Protein AF-A0A7C4QZR8-F1 (afdb_monomer)

Radius of gyration: 13.79 Å; Cα contacts (8 Å, |Δi|>4): 158; chains: 1; bounding box: 30×34×40 Å

Secondary structure (DSSP, 8-state):
---------HHHHHHHHHT--SSEE-SSEEEEE--TT----HHHHHHHHHHHHHTT--TT--EEEEETTTTEEEEEE-TTTTT-SS----EEEEEETTT--EEEEE--

pLDDT: mean 82.0, std 13.37, range [32.03, 93.44]

Foldseek 3Di:
DDPPPPPQDLVNLLVLLVPDPDADDDPFKGKDFPDPPDDSDDVVVVVVVVVCVVVVPDPQQGMWMQGSVARKIKGWGFNCVVPDVDTDTQWMWMARSVVRDIDTDHDD

Structure (mmCIF, N/CA/C/O backbone):
data_AF-A0A7C4QZR8-F1
#
_entry.id   AF-A0A7C4QZR8-F1
#
loop_
_atom_site.group_PDB
_atom_site.id
_atom_site.type_symbol
_atom_site.label_atom_id
_atom_site.label_alt_id
_atom_site.label_comp_id
_atom_site.label_asym_id
_atom_site.label_entity_id
_atom_site.label_seq_id
_atom_site.pdbx_PDB_ins_code
_atom_site.Cartn_x
_atom_site.Cartn_y
_atom_site.Cartn_z
_atom_site.occupancy
_atom_site.B_iso_or_equiv
_atom_site.a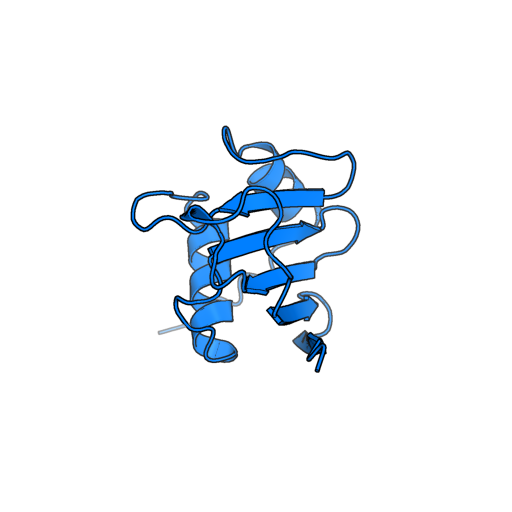uth_seq_id
_atom_site.auth_comp_id
_atom_site.auth_asym_id
_atom_site.auth_atom_id
_atom_site.pdbx_PDB_model_num
ATOM 1 N N . MET A 1 1 ? -0.636 -22.206 21.217 1.00 37.91 1 MET A N 1
ATOM 2 C CA . MET A 1 1 ? 0.005 -20.969 20.726 1.00 37.91 1 MET A CA 1
ATOM 3 C C . MET A 1 1 ? -1.114 -20.066 20.231 1.00 37.91 1 MET A C 1
ATOM 5 O O . MET A 1 1 ? -1.668 -20.327 19.173 1.00 37.91 1 MET A O 1
ATOM 9 N N . GLN A 1 2 ? -1.586 -19.143 21.074 1.00 32.03 2 GLN A N 1
ATOM 10 C CA . GLN A 1 2 ? -2.704 -18.263 20.726 1.00 32.03 2 GLN A CA 1
ATOM 11 C C . GLN A 1 2 ? -2.217 -17.291 19.654 1.00 32.03 2 GLN A C 1
ATOM 13 O O . GLN A 1 2 ? -1.334 -16.478 19.908 1.00 32.03 2 GLN A O 1
ATOM 18 N N . ILE A 1 3 ? -2.758 -17.415 18.444 1.00 40.22 3 ILE A N 1
ATOM 19 C CA . ILE A 1 3 ? -2.608 -16.396 17.412 1.00 40.22 3 ILE A CA 1
ATOM 20 C C . ILE A 1 3 ? -3.431 -15.212 17.912 1.00 40.22 3 ILE A C 1
ATOM 22 O O . ILE A 1 3 ? -4.655 -15.194 17.787 1.00 40.22 3 ILE A O 1
ATOM 26 N N . SER A 1 4 ? -2.765 -14.279 18.588 1.00 41.09 4 SER A N 1
ATOM 27 C CA . SER A 1 4 ? -3.354 -13.017 19.010 1.00 41.09 4 SER A CA 1
ATOM 28 C C . SER A 1 4 ? -3.893 -12.327 17.764 1.00 41.09 4 SER A C 1
ATOM 30 O O . SER A 1 4 ? -3.131 -11.907 16.894 1.00 41.09 4 SER A O 1
ATOM 32 N N . GLN A 1 5 ? -5.217 -12.259 17.652 1.00 47.84 5 GLN A N 1
ATOM 33 C CA . GLN A 1 5 ? -5.897 -11.465 16.642 1.00 47.84 5 GLN A CA 1
ATOM 34 C C . GLN A 1 5 ? -5.596 -9.993 16.937 1.00 47.84 5 GLN A C 1
ATOM 36 O O . GLN A 1 5 ? -6.323 -9.333 17.673 1.00 47.84 5 GLN A O 1
ATOM 41 N N . GLN A 1 6 ? -4.479 -9.488 16.418 1.00 53.94 6 GLN A N 1
ATOM 42 C CA . GLN A 1 6 ? -4.210 -8.058 16.396 1.00 53.94 6 GLN A CA 1
ATOM 43 C C . GLN A 1 6 ? -5.114 -7.438 15.329 1.00 53.94 6 GLN A C 1
ATOM 45 O O . GLN A 1 6 ? -4.739 -7.332 14.157 1.00 53.94 6 GLN A O 1
ATOM 50 N N . SER A 1 7 ? -6.335 -7.083 15.734 1.00 59.69 7 SER A N 1
ATOM 51 C CA . SER A 1 7 ? -7.133 -6.089 15.019 1.00 59.69 7 SER A CA 1
ATOM 52 C C . SER A 1 7 ? -6.394 -4.765 15.123 1.00 59.69 7 SER A C 1
ATOM 54 O O . SER A 1 7 ? -6.421 -4.119 16.164 1.00 59.69 7 SER A O 1
ATOM 56 N N . MET A 1 8 ? -5.680 -4.401 14.060 1.00 72.19 8 MET A N 1
ATOM 57 C CA . MET A 1 8 ? -5.068 -3.084 13.943 1.00 72.19 8 MET A CA 1
ATOM 58 C C . MET A 1 8 ? -6.190 -2.062 13.748 1.00 72.19 8 MET A C 1
ATOM 60 O O . MET A 1 8 ? -6.970 -2.181 12.801 1.00 72.19 8 MET A O 1
ATOM 64 N N . ASN A 1 9 ? -6.302 -1.085 14.645 1.00 80.56 9 ASN A N 1
ATOM 65 C CA . ASN A 1 9 ? -7.305 -0.030 14.511 1.00 80.56 9 ASN A CA 1
ATOM 66 C C . ASN A 1 9 ? -6.840 1.053 13.528 1.00 80.56 9 ASN A C 1
ATOM 68 O O . ASN A 1 9 ? -5.641 1.230 13.306 1.00 80.56 9 ASN A O 1
ATOM 72 N N . LEU A 1 10 ? -7.788 1.824 12.978 1.00 80.75 10 LEU A N 1
ATOM 73 C CA . LEU A 1 10 ? -7.495 2.877 11.996 1.00 80.75 10 LEU A CA 1
ATOM 74 C C . LEU A 1 10 ? -6.436 3.868 12.505 1.00 80.75 10 LEU A C 1
ATOM 76 O O . LEU A 1 10 ? -5.444 4.088 11.824 1.00 80.75 10 LEU A O 1
ATOM 80 N N . GLY A 1 11 ? -6.571 4.374 13.734 1.00 83.88 11 GLY A N 1
ATOM 81 C CA . GLY A 1 11 ? -5.603 5.328 14.290 1.00 83.88 11 GLY A CA 1
ATOM 82 C C . GLY A 1 11 ? -4.192 4.756 14.493 1.00 83.88 11 GLY A C 1
ATOM 83 O O . GLY A 1 11 ? -3.206 5.472 14.330 1.00 83.88 11 GLY A O 1
ATOM 84 N N . GLU A 1 12 ? -4.059 3.466 14.818 1.00 84.88 12 GLU A N 1
ATOM 85 C CA . GLU A 1 12 ? -2.746 2.810 14.934 1.00 84.88 12 GLU A CA 1
ATOM 86 C C . GLU A 1 12 ? -2.109 2.612 13.561 1.00 84.88 12 GLU A C 1
ATOM 88 O O . GLU A 1 12 ? -0.906 2.810 13.394 1.00 84.88 12 GLU A O 1
ATOM 93 N N . TYR A 1 13 ? -2.931 2.259 12.575 1.00 87.25 13 TYR A N 1
ATOM 94 C CA . TYR A 1 13 ? -2.520 2.118 11.190 1.00 87.25 13 TYR A CA 1
ATOM 95 C C . TYR A 1 13 ? -2.065 3.455 10.599 1.00 87.25 13 TYR A C 1
ATOM 97 O O . TYR A 1 13 ? -0.950 3.545 10.089 1.00 87.25 13 TYR A O 1
ATOM 105 N N . GLU A 1 14 ? -2.867 4.511 10.733 1.00 86.81 14 GLU A N 1
ATOM 106 C CA . GLU A 1 14 ? -2.521 5.862 10.280 1.00 86.81 14 GLU A CA 1
ATOM 107 C C . GLU A 1 14 ? -1.230 6.356 10.930 1.00 86.81 14 GLU A C 1
ATOM 109 O O . GLU A 1 14 ? -0.349 6.885 10.252 1.00 86.81 14 GLU A O 1
ATOM 114 N N . LYS A 1 15 ? -1.081 6.137 12.241 1.00 87.75 15 LYS A N 1
ATOM 115 C CA . LYS A 1 15 ? 0.133 6.499 12.973 1.00 87.75 15 LYS A CA 1
ATOM 116 C C . LYS A 1 15 ? 1.346 5.711 12.481 1.00 87.75 15 LYS A C 1
ATOM 118 O O . LYS A 1 15 ? 2.395 6.314 12.274 1.00 87.75 15 LYS A O 1
ATOM 123 N N . GLY A 1 16 ? 1.211 4.400 12.278 1.00 87.50 16 GLY A N 1
ATOM 124 C CA . GLY A 1 16 ? 2.286 3.550 11.763 1.00 87.50 16 GLY A CA 1
ATOM 125 C C . GLY A 1 16 ? 2.733 3.980 10.367 1.00 87.50 16 GLY A C 1
ATOM 126 O O . GLY A 1 16 ? 3.920 4.188 10.135 1.00 87.50 16 GLY A O 1
ATOM 127 N N . VAL A 1 17 ? 1.779 4.207 9.460 1.00 88.06 17 VAL A N 1
ATOM 128 C CA . VAL A 1 17 ? 2.061 4.687 8.099 1.00 88.06 17 VAL A CA 1
ATOM 129 C C . VAL A 1 17 ? 2.668 6.093 8.132 1.00 88.06 17 VAL A C 1
ATOM 131 O O . VAL A 1 17 ? 3.632 6.372 7.423 1.00 88.06 17 VAL A O 1
ATOM 134 N N . GLY A 1 18 ? 2.170 6.975 9.000 1.00 85.44 18 GLY A N 1
ATOM 135 C CA . GLY A 1 18 ? 2.677 8.339 9.159 1.00 85.44 18 GLY A CA 1
ATOM 136 C C . GLY A 1 18 ? 4.101 8.429 9.720 1.00 85.44 18 GLY A C 1
ATOM 137 O O . GLY A 1 18 ? 4.773 9.438 9.498 1.00 85.44 18 GLY A O 1
ATOM 138 N N . GLN A 1 19 ? 4.571 7.389 10.413 1.00 87.38 19 GLN A N 1
ATOM 139 C CA . GLN A 1 19 ? 5.940 7.276 10.930 1.00 87.38 19 GLN A CA 1
ATOM 140 C C . GLN A 1 19 ? 6.947 6.781 9.884 1.00 87.38 19 GLN A C 1
ATOM 142 O O . GLN A 1 19 ? 8.153 6.826 10.134 1.00 87.38 19 GLN A O 1
ATOM 147 N N . LEU A 1 20 ? 6.488 6.341 8.708 1.00 87.06 20 LEU A N 1
ATOM 148 C CA . LEU A 1 20 ? 7.374 5.921 7.627 1.00 87.06 20 LEU A CA 1
ATOM 149 C C . LEU A 1 20 ? 8.170 7.121 7.103 1.00 87.06 20 LEU A 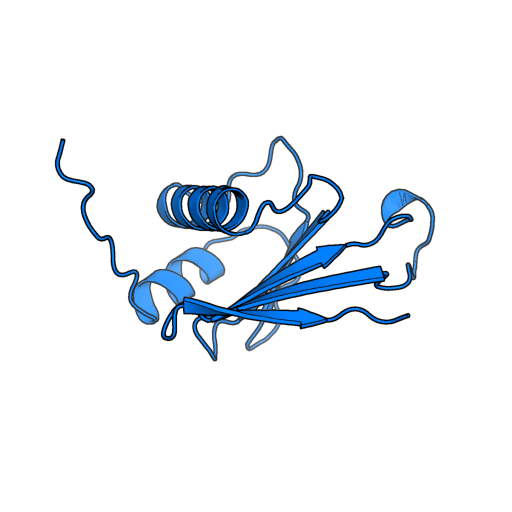C 1
ATOM 151 O O . LEU A 1 20 ? 7.630 8.036 6.480 1.00 87.06 20 LEU A O 1
ATOM 155 N N . GLY A 1 21 ? 9.486 7.093 7.322 1.00 84.38 21 GLY A N 1
ATOM 156 C CA . GLY A 1 21 ? 10.417 8.129 6.860 1.00 84.38 21 GLY A CA 1
ATOM 157 C C . GLY A 1 21 ? 10.757 8.064 5.366 1.00 84.38 21 GLY A C 1
ATOM 158 O O . GLY A 1 21 ? 11.614 8.810 4.901 1.00 84.38 21 GLY A O 1
ATOM 159 N N . PHE A 1 22 ? 10.134 7.159 4.613 1.00 87.38 22 PHE A N 1
ATOM 160 C CA . PHE A 1 22 ? 10.435 6.893 3.209 1.00 87.38 22 PHE A CA 1
ATOM 161 C C . PHE A 1 22 ? 9.163 6.600 2.415 1.00 87.38 22 PHE A C 1
ATOM 163 O O . PHE A 1 22 ? 8.109 6.302 2.975 1.00 87.38 22 PHE A O 1
ATOM 170 N N . GLY A 1 23 ? 9.274 6.665 1.090 1.00 87.56 23 GLY A N 1
ATOM 171 C CA . GLY A 1 23 ? 8.144 6.512 0.181 1.00 87.56 23 GLY A CA 1
ATOM 172 C C . GLY A 1 23 ? 7.506 7.844 -0.209 1.00 87.56 23 GLY A C 1
ATOM 173 O O . GLY A 1 23 ? 7.950 8.924 0.180 1.00 87.56 23 GLY A O 1
ATOM 174 N N . LYS A 1 24 ? 6.465 7.767 -1.035 1.00 87.69 24 LYS A N 1
ATOM 175 C CA . LYS A 1 24 ? 5.725 8.921 -1.543 1.00 87.69 24 LYS A CA 1
ATOM 176 C C . LYS A 1 24 ? 4.452 9.104 -0.724 1.00 87.69 24 LYS A C 1
ATOM 178 O O . LYS A 1 24 ? 3.495 8.345 -0.889 1.00 87.69 24 LYS A O 1
ATOM 183 N N . ARG A 1 25 ? 4.448 10.130 0.128 1.00 89.06 25 ARG A N 1
ATOM 184 C CA . ARG A 1 25 ? 3.304 10.500 0.967 1.00 89.06 25 ARG A CA 1
ATOM 185 C C . ARG A 1 25 ? 2.356 11.441 0.226 1.00 89.06 25 ARG A C 1
ATOM 187 O O . ARG A 1 25 ? 2.773 12.475 -0.290 1.00 89.06 25 ARG A O 1
ATOM 1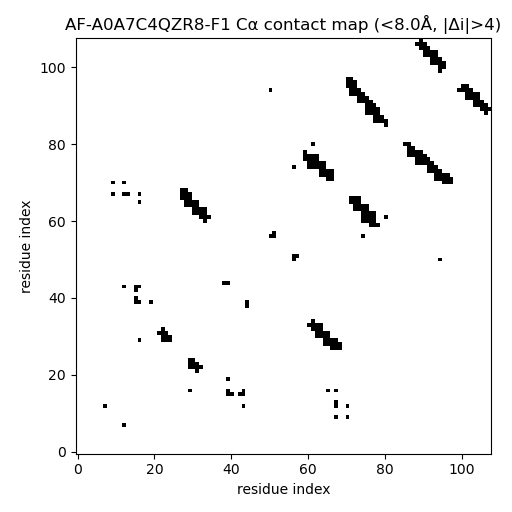94 N N . LEU A 1 26 ? 1.085 11.074 0.184 1.00 87.62 26 LEU A N 1
ATOM 195 C CA . LEU A 1 26 ? -0.052 11.878 -0.258 1.00 87.62 26 LEU A CA 1
ATOM 196 C C . LEU A 1 26 ? -0.989 12.102 0.947 1.00 87.62 26 LEU A C 1
ATOM 198 O O . LEU A 1 26 ? -0.795 11.467 1.982 1.00 87.62 26 LEU A O 1
ATOM 202 N N . PRO A 1 27 ? -2.006 12.979 0.841 1.00 85.94 27 PRO A N 1
ATOM 203 C CA . PRO A 1 27 ? -2.921 13.253 1.953 1.00 85.94 27 PRO A CA 1
ATOM 204 C C . PRO A 1 27 ? -3.609 12.008 2.535 1.00 85.94 27 PRO A C 1
ATOM 206 O O . PRO A 1 27 ? -3.746 11.908 3.747 1.00 85.94 27 PRO A O 1
ATOM 209 N N . ASN A 1 28 ? -3.984 11.055 1.673 1.00 87.00 28 ASN A N 1
ATOM 210 C CA . ASN A 1 28 ? -4.751 9.859 2.051 1.00 87.00 28 ASN A CA 1
ATOM 211 C C . ASN A 1 28 ? -4.038 8.541 1.702 1.00 87.00 28 ASN A C 1
ATOM 213 O O . ASN A 1 28 ? -4.559 7.461 1.965 1.00 87.00 28 ASN A O 1
ATOM 217 N N . ASP A 1 29 ? -2.884 8.623 1.039 1.00 90.31 29 ASP A N 1
ATOM 218 C CA . ASP A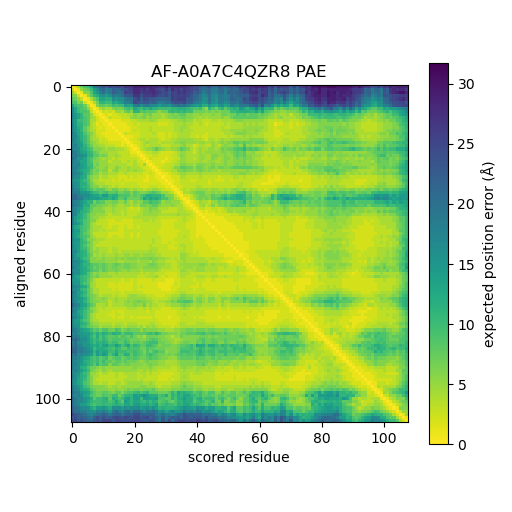 1 29 ? -2.184 7.477 0.467 1.00 90.31 29 ASP A CA 1
ATOM 219 C C . ASP A 1 29 ? -0.691 7.571 0.779 1.00 90.31 29 ASP A C 1
ATOM 221 O O . ASP A 1 29 ? -0.090 8.636 0.651 1.00 90.31 29 ASP A O 1
ATOM 225 N N . HIS A 1 30 ? -0.048 6.450 1.077 1.00 91.81 30 HIS A N 1
ATOM 226 C CA . HIS A 1 30 ? 1.404 6.378 1.206 1.00 91.81 30 HIS A CA 1
ATOM 227 C C . HIS A 1 30 ? 1.942 5.230 0.363 1.00 91.81 30 HIS A C 1
ATOM 229 O O . HIS A 1 30 ? 1.598 4.069 0.578 1.00 91.81 30 HIS A O 1
ATOM 235 N N . TYR A 1 31 ? 2.777 5.553 -0.621 1.00 91.81 31 TYR A N 1
ATOM 236 C CA . TYR A 1 31 ? 3.374 4.568 -1.519 1.00 91.81 31 TYR A CA 1
ATOM 237 C C . TYR A 1 31 ? 4.782 4.237 -1.056 1.00 91.81 31 TYR A C 1
ATOM 239 O O . TYR A 1 31 ? 5.615 5.126 -0.893 1.00 91.81 31 TYR A O 1
ATOM 247 N N . VAL A 1 32 ? 5.066 2.956 -0.911 1.00 91.94 32 VAL A N 1
ATOM 248 C CA . VAL A 1 32 ? 6.350 2.434 -0.468 1.00 91.94 32 VAL A CA 1
ATOM 249 C C . VAL A 1 32 ? 6.847 1.420 -1.481 1.00 91.94 32 VAL A C 1
ATOM 251 O O . VAL A 1 32 ? 6.084 0.578 -1.942 1.00 91.94 32 VAL A O 1
ATOM 254 N N . CYS A 1 33 ? 8.128 1.487 -1.831 1.00 89.69 33 CYS A N 1
ATOM 255 C CA . CYS A 1 33 ? 8.754 0.448 -2.636 1.00 89.69 33 CYS A CA 1
ATOM 256 C C . CYS A 1 33 ? 9.130 -0.725 -1.724 1.00 89.69 33 CYS A C 1
ATOM 258 O O . CYS A 1 33 ? 9.805 -0.534 -0.717 1.00 89.69 33 CYS A O 1
ATOM 260 N N . ARG A 1 34 ? 8.699 -1.938 -2.055 1.00 86.56 34 ARG A N 1
ATOM 261 C CA . ARG A 1 34 ? 9.062 -3.156 -1.337 1.00 86.56 34 ARG A CA 1
ATOM 262 C C . ARG A 1 34 ? 10.492 -3.534 -1.715 1.00 86.56 34 ARG A C 1
ATOM 264 O O . ARG A 1 34 ? 10.726 -4.237 -2.691 1.00 86.56 34 ARG A O 1
ATOM 271 N N . LEU A 1 35 ? 11.449 -3.029 -0.946 1.00 79.19 35 LEU A N 1
ATOM 272 C CA . LEU A 1 35 ? 12.859 -3.394 -1.050 1.00 79.19 35 LEU A CA 1
ATOM 273 C C . LEU A 1 35 ? 13.217 -4.363 0.079 1.00 79.19 35 LEU A C 1
ATOM 275 O O . LEU A 1 35 ? 12.736 -4.204 1.198 1.00 79.19 35 LEU A O 1
ATOM 279 N N . GLU A 1 36 ? 14.104 -5.326 -0.182 1.00 71.25 36 GLU A N 1
ATOM 280 C CA . GLU A 1 36 ? 14.451 -6.396 0.775 1.00 71.25 36 GLU A CA 1
ATOM 281 C C . GLU A 1 36 ? 14.957 -5.896 2.139 1.00 71.25 36 GLU A C 1
ATOM 283 O O . GLU A 1 36 ? 14.869 -6.610 3.132 1.00 71.25 36 GLU A O 1
ATOM 288 N N . LYS A 1 37 ? 15.491 -4.671 2.203 1.00 71.19 37 LYS A N 1
ATOM 289 C CA . LYS A 1 37 ? 16.068 -4.082 3.423 1.00 71.19 37 LYS A CA 1
ATOM 290 C C . LYS A 1 37 ? 15.228 -2.955 4.033 1.00 71.19 37 LYS A C 1
ATOM 292 O O . LYS A 1 37 ? 15.732 -2.231 4.888 1.00 71.19 37 LYS A O 1
ATOM 297 N N . GLN A 1 38 ? 13.985 -2.761 3.591 1.00 80.25 38 GLN A N 1
ATOM 298 C CA . GLN A 1 38 ? 13.104 -1.726 4.138 1.00 80.25 38 GLN A CA 1
ATOM 299 C C . GLN A 1 38 ? 12.157 -2.317 5.182 1.00 80.25 38 GLN A C 1
ATOM 301 O O . GLN A 1 38 ? 11.328 -3.158 4.856 1.00 80.25 38 GLN A O 1
ATOM 306 N N . SER A 1 39 ? 12.280 -1.851 6.426 1.00 83.06 39 SER A N 1
ATOM 307 C CA . SER A 1 39 ? 11.327 -2.161 7.495 1.00 83.06 39 SER A CA 1
ATOM 308 C C . SER A 1 39 ? 10.278 -1.061 7.579 1.00 83.06 39 SER A C 1
ATOM 310 O O . SER A 1 39 ? 10.617 0.124 7.629 1.00 83.06 39 SER A O 1
ATOM 312 N N . LEU A 1 40 ? 9.009 -1.458 7.603 1.00 84.44 40 LEU A N 1
ATOM 313 C CA . LEU A 1 40 ? 7.857 -0.573 7.783 1.00 84.44 40 LEU A CA 1
ATOM 314 C C . LEU A 1 40 ? 7.537 -0.337 9.270 1.00 84.44 40 LEU A C 1
ATOM 316 O O . LEU A 1 40 ? 6.588 0.372 9.599 1.00 84.44 40 LEU A O 1
ATOM 320 N N . GLY A 1 41 ? 8.314 -0.949 10.166 1.00 86.44 41 GLY A N 1
ATOM 321 C CA . GLY A 1 41 ? 8.020 -1.061 11.588 1.00 86.44 41 GLY A CA 1
ATOM 322 C C . GLY A 1 41 ? 7.317 -2.378 11.913 1.00 86.44 41 GLY A C 1
ATOM 323 O O . GLY A 1 41 ? 6.579 -2.923 11.098 1.00 86.44 41 GLY A O 1
ATOM 324 N N . GLU A 1 42 ? 7.523 -2.875 13.133 1.00 86.00 42 GLU A N 1
ATOM 325 C CA . GLU A 1 42 ? 7.132 -4.228 13.563 1.00 86.00 42 GLU A CA 1
ATOM 326 C C . GLU A 1 42 ? 5.664 -4.578 13.258 1.00 86.00 42 GLU A C 1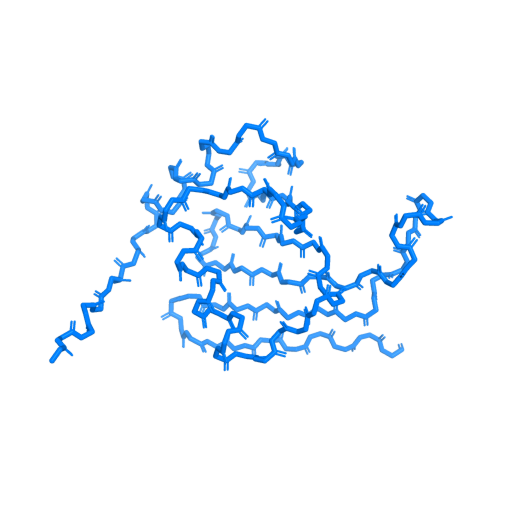
ATOM 328 O O . GLU A 1 42 ? 5.375 -5.630 12.690 1.00 86.00 42 GLU A O 1
ATOM 333 N N . ALA A 1 43 ? 4.730 -3.671 13.565 1.00 86.62 43 ALA A N 1
ATOM 334 C CA . ALA A 1 43 ? 3.302 -3.900 13.346 1.00 86.62 43 ALA A CA 1
ATOM 335 C C . ALA A 1 43 ? 2.920 -3.950 11.854 1.00 86.62 43 ALA A C 1
ATOM 337 O O . ALA A 1 43 ? 2.139 -4.812 11.441 1.00 86.62 43 ALA A O 1
ATOM 338 N N . LEU A 1 44 ? 3.470 -3.042 11.038 1.00 88.12 44 LEU A N 1
ATOM 339 C CA . LEU A 1 44 ? 3.195 -2.994 9.600 1.00 88.12 44 LEU A CA 1
ATOM 340 C C . LEU A 1 44 ? 3.900 -4.128 8.857 1.00 88.12 44 LEU A C 1
ATOM 342 O O . LEU A 1 44 ? 3.288 -4.732 7.979 1.00 88.12 44 LEU A O 1
ATOM 346 N N . ASP A 1 45 ? 5.128 -4.474 9.237 1.00 89.38 45 ASP A N 1
ATOM 347 C CA . ASP A 1 45 ? 5.857 -5.614 8.678 1.00 89.38 45 ASP A CA 1
ATOM 348 C C . ASP A 1 45 ? 5.112 -6.925 8.967 1.00 89.38 45 ASP A C 1
ATOM 350 O O . ASP A 1 45 ? 4.888 -7.723 8.054 1.00 89.38 45 ASP A O 1
ATOM 354 N N . ALA A 1 46 ? 4.624 -7.122 10.198 1.00 89.12 46 ALA A N 1
ATOM 355 C CA . ALA A 1 46 ? 3.807 -8.284 10.551 1.00 89.12 46 ALA A CA 1
ATOM 356 C C . ALA A 1 46 ? 2.461 -8.311 9.805 1.00 89.12 46 ALA A C 1
ATOM 358 O O . ALA A 1 46 ? 1.977 -9.381 9.423 1.00 89.12 46 ALA A O 1
ATOM 359 N N . LEU A 1 47 ? 1.829 -7.154 9.582 1.00 88.44 47 LEU A N 1
ATOM 360 C CA . LEU A 1 47 ? 0.626 -7.052 8.756 1.00 88.44 47 LEU A CA 1
ATOM 361 C C . LEU A 1 47 ? 0.926 -7.446 7.307 1.00 88.44 47 LEU A C 1
ATOM 363 O O . LEU A 1 47 ? 0.281 -8.348 6.779 1.00 88.44 47 LEU A O 1
ATOM 367 N N . VAL A 1 48 ? 1.917 -6.817 6.678 1.00 90.06 48 VAL A N 1
ATOM 368 C CA . VAL A 1 48 ? 2.298 -7.079 5.286 1.00 90.06 48 VAL A CA 1
ATOM 369 C C . VAL A 1 48 ? 2.703 -8.537 5.097 1.00 90.06 48 VAL A C 1
ATOM 371 O O . VAL A 1 48 ? 2.231 -9.161 4.152 1.00 90.06 48 VAL A O 1
ATOM 374 N N . ALA A 1 49 ? 3.489 -9.119 6.006 1.00 89.25 49 ALA A N 1
ATOM 375 C CA . ALA A 1 49 ? 3.868 -10.530 5.947 1.00 89.25 49 ALA A CA 1
ATOM 376 C C . ALA A 1 49 ? 2.645 -11.461 5.980 1.00 89.25 49 ALA A C 1
ATOM 378 O O . ALA A 1 49 ? 2.563 -12.396 5.182 1.00 89.25 49 ALA A O 1
ATOM 379 N N . ARG A 1 50 ? 1.655 -11.175 6.839 1.00 89.06 50 ARG A N 1
ATOM 380 C CA . ARG A 1 50 ? 0.386 -11.922 6.866 1.00 89.06 50 ARG A CA 1
ATOM 381 C C . ARG A 1 50 ? -0.385 -11.794 5.557 1.00 89.06 50 ARG A C 1
ATOM 383 O O . ARG A 1 50 ? -0.882 -12.799 5.067 1.00 89.06 50 ARG A O 1
ATOM 390 N N . LEU A 1 51 ? -0.478 -10.592 4.985 1.00 89.25 51 LEU A N 1
ATOM 391 C CA . LEU A 1 51 ? -1.173 -10.371 3.711 1.00 89.25 51 LEU A CA 1
ATOM 392 C C . LEU A 1 51 ? -0.476 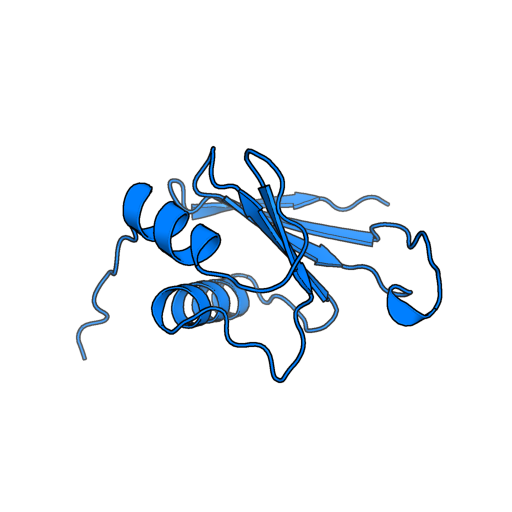-11.080 2.549 1.00 89.25 51 LEU A C 1
ATOM 394 O O . LEU A 1 51 ? -1.136 -11.700 1.720 1.00 89.25 51 LEU A O 1
ATOM 398 N N . VAL A 1 52 ? 0.855 -11.017 2.516 1.00 89.56 52 VAL A N 1
ATOM 399 C CA . VAL A 1 52 ? 1.679 -11.690 1.510 1.00 89.56 52 VAL A CA 1
ATOM 400 C C . VAL A 1 52 ? 1.472 -13.200 1.565 1.00 89.56 52 VAL A C 1
ATOM 402 O O . VAL A 1 52 ? 1.273 -13.811 0.520 1.00 89.56 52 VAL A O 1
ATOM 405 N N . ALA A 1 53 ? 1.460 -13.784 2.766 1.00 89.19 53 ALA A N 1
ATOM 406 C CA . ALA A 1 53 ? 1.201 -15.208 2.952 1.00 89.19 53 ALA A CA 1
ATOM 407 C C . ALA A 1 53 ? -0.254 -15.594 2.630 1.00 89.19 53 ALA A C 1
ATOM 409 O O . ALA A 1 53 ? -0.485 -16.616 1.995 1.00 89.19 53 ALA A O 1
ATOM 410 N N . ALA A 1 54 ? -1.233 -14.781 3.039 1.00 87.12 54 ALA A N 1
ATOM 411 C CA . ALA A 1 54 ? -2.655 -15.078 2.858 1.00 87.12 54 ALA A CA 1
ATOM 412 C C . ALA A 1 54 ? -3.123 -14.995 1.396 1.00 87.12 54 ALA A C 1
ATOM 414 O O . ALA A 1 54 ? -4.067 -15.687 1.024 1.00 87.12 54 ALA A O 1
ATOM 415 N N . PHE A 1 55 ? -2.489 -14.144 0.585 1.00 85.44 55 PHE A N 1
ATOM 416 C CA . PHE A 1 55 ? -2.886 -13.887 -0.805 1.00 85.44 55 PHE A CA 1
ATOM 417 C C . PHE A 1 55 ? -1.808 -14.251 -1.827 1.00 85.44 55 PHE A C 1
ATOM 419 O O . PHE A 1 55 ? -1.889 -13.809 -2.971 1.00 85.44 55 PHE A O 1
ATOM 426 N N . GLU A 1 56 ? -0.799 -15.021 -1.407 1.00 87.12 56 GLU A N 1
ATOM 427 C CA . GLU A 1 56 ? 0.286 -15.525 -2.262 1.00 87.12 56 GLU A CA 1
ATOM 428 C C . GLU A 1 56 ? 0.940 -14.410 -3.104 1.00 87.12 56 GLU A C 1
ATOM 430 O O . GLU A 1 56 ? 1.174 -14.531 -4.309 1.00 87.12 56 GLU A O 1
ATOM 435 N N . ILE A 1 57 ? 1.210 -13.268 -2.463 1.00 87.38 57 ILE A N 1
ATOM 436 C CA . ILE A 1 57 ? 1.718 -12.068 -3.136 1.00 87.38 57 ILE A CA 1
ATOM 437 C C . ILE A 1 57 ? 3.200 -12.263 -3.459 1.00 87.38 57 ILE A C 1
ATOM 439 O O . ILE A 1 57 ? 4.069 -12.184 -2.586 1.00 87.38 57 ILE A O 1
ATOM 443 N N . GLY A 1 58 ? 3.487 -12.490 -4.739 1.00 86.56 58 GLY A N 1
ATOM 444 C CA . GLY A 1 58 ? 4.845 -12.675 -5.245 1.00 86.56 58 GLY A CA 1
ATOM 445 C C . GLY A 1 58 ? 5.768 -11.468 -5.037 1.00 86.56 58 GLY A C 1
ATOM 446 O O . GLY A 1 58 ? 5.347 -10.358 -4.701 1.00 86.56 58 GLY A O 1
ATOM 447 N N . ASN A 1 59 ? 7.061 -11.680 -5.278 1.00 85.94 59 ASN A N 1
ATOM 448 C CA . ASN A 1 59 ? 8.066 -10.619 -5.180 1.00 85.94 59 ASN A CA 1
ATOM 449 C C . ASN A 1 59 ? 7.951 -9.574 -6.309 1.00 85.94 59 ASN A C 1
ATOM 451 O O . ASN A 1 59 ? 8.488 -8.478 -6.197 1.00 85.94 59 ASN A O 1
ATOM 455 N N . ASP A 1 60 ? 7.195 -9.885 -7.368 1.00 87.75 60 ASP A N 1
ATOM 456 C CA . ASP A 1 60 ? 6.936 -8.978 -8.493 1.00 87.75 60 ASP A CA 1
ATOM 457 C C . ASP A 1 60 ? 6.101 -7.747 -8.085 1.00 87.75 60 ASP A C 1
ATOM 459 O O . ASP A 1 60 ? 6.056 -6.744 -8.804 1.00 87.75 60 ASP A O 1
ATOM 463 N N . TYR A 1 61 ? 5.432 -7.808 -6.928 1.00 90.50 61 TYR A N 1
ATOM 464 C CA . TYR A 1 61 ? 4.731 -6.679 -6.321 1.00 90.50 61 TYR A CA 1
ATOM 465 C C . TYR A 1 61 ? 5.723 -5.783 -5.582 1.00 90.50 61 TYR A C 1
ATOM 467 O O . TYR A 1 61 ? 5.934 -5.888 -4.372 1.00 90.50 61 TYR A O 1
ATOM 475 N N . ASN A 1 62 ? 6.336 -4.893 -6.348 1.00 90.88 62 ASN A N 1
ATOM 476 C CA . ASN A 1 62 ? 7.390 -3.998 -5.896 1.00 90.88 62 ASN A CA 1
ATOM 477 C C . ASN A 1 62 ? 6.892 -2.721 -5.223 1.00 90.88 62 ASN A C 1
ATOM 479 O O . ASN A 1 62 ? 7.697 -2.029 -4.611 1.00 90.88 62 ASN A O 1
ATOM 483 N N . VAL A 1 63 ? 5.605 -2.380 -5.298 1.00 91.69 63 VAL A N 1
ATOM 484 C CA . VAL A 1 63 ? 5.074 -1.182 -4.636 1.00 91.69 63 VAL A CA 1
ATOM 485 C C . VAL A 1 63 ? 3.892 -1.543 -3.746 1.00 91.69 63 VAL A C 1
ATOM 487 O O . VAL A 1 63 ? 2.956 -2.215 -4.168 1.00 91.69 63 VAL A O 1
ATOM 490 N N . ILE A 1 64 ? 3.918 -1.053 -2.511 1.00 93.31 64 ILE A N 1
ATOM 491 C CA . ILE A 1 64 ? 2.833 -1.151 -1.540 1.00 93.31 64 ILE A CA 1
ATOM 492 C C . ILE A 1 64 ? 2.237 0.239 -1.367 1.00 93.31 64 ILE A C 1
ATOM 494 O O . ILE A 1 64 ? 2.933 1.202 -1.060 1.00 93.31 64 ILE A O 1
ATOM 498 N N . LYS A 1 65 ? 0.934 0.349 -1.570 1.00 93.44 65 LYS A N 1
ATOM 499 C CA . LYS A 1 65 ? 0.149 1.556 -1.359 1.00 93.44 65 LYS A CA 1
ATOM 500 C C . LYS A 1 65 ? -0.719 1.359 -0.120 1.00 93.44 65 LYS A C 1
ATOM 502 O O . LYS A 1 65 ? -1.680 0.589 -0.152 1.00 93.44 65 LYS A O 1
ATOM 507 N N . PHE A 1 66 ? -0.403 2.091 0.936 1.00 92.25 66 PHE A N 1
ATOM 508 C CA . PHE A 1 66 ? -1.202 2.177 2.152 1.00 92.25 66 PHE A CA 1
ATOM 509 C C . PHE A 1 66 ? -2.245 3.279 1.989 1.00 92.25 66 PHE A C 1
ATOM 511 O O . PHE A 1 66 ? -1.882 4.434 1.783 1.00 92.25 66 PHE A O 1
ATOM 518 N N . ARG A 1 67 ? -3.529 2.930 2.059 1.00 90.25 67 ARG A N 1
ATOM 519 C CA . ARG A 1 67 ? -4.633 3.896 2.160 1.00 90.25 67 ARG A CA 1
ATOM 520 C C . ARG A 1 67 ? -4.840 4.198 3.632 1.00 90.25 67 ARG A C 1
ATOM 522 O O . ARG A 1 67 ? -5.019 3.253 4.393 1.00 90.25 67 ARG A O 1
ATOM 529 N N . THR A 1 68 ? -4.741 5.457 4.035 1.00 86.81 68 THR A N 1
ATOM 530 C CA . THR A 1 68 ? -5.003 5.887 5.418 1.00 86.81 68 THR A CA 1
ATOM 531 C C . THR A 1 68 ? -6.441 6.350 5.603 1.00 86.81 68 THR A C 1
ATOM 533 O O . THR A 1 68 ? -6.947 6.277 6.706 1.00 86.81 68 THR A O 1
ATOM 536 N N . ASP A 1 69 ? -7.124 6.763 4.535 1.00 85.88 69 ASP A N 1
ATOM 537 C CA . ASP A 1 69 ? -8.551 7.113 4.555 1.00 85.88 69 ASP A CA 1
ATOM 538 C C . ASP A 1 69 ? -9.468 5.891 4.717 1.00 85.88 69 ASP A C 1
ATOM 540 O O . ASP A 1 69 ? -10.512 5.938 5.367 1.00 85.88 69 ASP A O 1
ATOM 544 N N . GLU A 1 70 ? -9.065 4.780 4.117 1.00 83.25 70 GLU A N 1
ATOM 545 C CA . GLU A 1 70 ? -9.735 3.493 4.168 1.00 83.25 70 GLU A CA 1
ATOM 546 C C . GLU A 1 70 ? -8.702 2.463 4.613 1.00 83.25 70 GLU A C 1
ATOM 548 O O . GLU A 1 70 ? -7.641 2.417 4.010 1.00 83.25 70 GLU A O 1
ATOM 553 N N . LEU A 1 71 ? -8.993 1.614 5.608 1.00 87.56 71 LEU A N 1
ATOM 554 C CA . LEU A 1 71 ? -8.110 0.528 6.077 1.00 87.56 71 LEU A CA 1
ATOM 555 C C . LEU A 1 71 ? -7.852 -0.515 4.964 1.00 87.56 71 LEU A C 1
ATOM 557 O O . LEU A 1 71 ? -8.378 -1.629 4.972 1.00 87.56 71 LEU A O 1
ATOM 561 N N . LYS A 1 72 ? -7.069 -0.129 3.959 1.00 91.00 72 LYS A N 1
ATOM 562 C CA . LYS A 1 72 ? -6.832 -0.843 2.710 1.00 91.00 72 LYS A CA 1
ATOM 563 C C . LYS A 1 72 ? -5.354 -0.795 2.362 1.00 91.00 72 LYS A C 1
ATOM 565 O O . LYS A 1 72 ? -4.695 0.240 2.451 1.00 91.00 72 LYS A O 1
ATOM 570 N N . VAL A 1 73 ? -4.855 -1.918 1.870 1.00 92.31 73 VAL A N 1
ATOM 571 C CA . VAL A 1 73 ? -3.477 -2.050 1.393 1.00 92.31 73 VAL A CA 1
ATOM 572 C C . VAL A 1 73 ? -3.525 -2.546 -0.038 1.00 92.31 73 VAL A C 1
ATOM 574 O O . VAL A 1 73 ? -4.161 -3.556 -0.322 1.00 92.31 73 VAL A O 1
ATOM 577 N N . SER A 1 74 ? -2.886 -1.828 -0.957 1.00 92.62 74 SER A N 1
ATOM 578 C CA .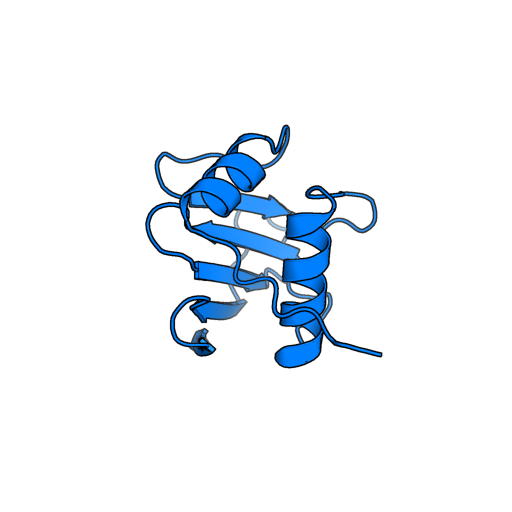 SER A 1 74 ? -2.791 -2.244 -2.357 1.00 92.62 74 SER A CA 1
ATOM 579 C C . SER A 1 74 ? -1.361 -2.605 -2.721 1.00 92.62 74 SER A C 1
ATOM 581 O O . SER A 1 74 ? -0.458 -1.792 -2.575 1.00 92.62 74 SER A O 1
ATOM 583 N N . PHE A 1 75 ? -1.164 -3.805 -3.238 1.00 92.88 75 PHE A N 1
ATOM 584 C CA . PHE A 1 75 ? 0.093 -4.281 -3.788 1.00 92.88 75 PHE A CA 1
ATOM 585 C C . PHE A 1 75 ? 0.062 -4.080 -5.294 1.00 92.88 75 PHE A C 1
ATOM 587 O O . PHE A 1 75 ? -0.877 -4.503 -5.968 1.00 92.88 75 PHE A O 1
ATOM 594 N N . LEU A 1 76 ? 1.077 -3.417 -5.824 1.00 92.19 76 LEU A N 1
ATOM 595 C CA . LEU A 1 76 ? 1.172 -3.008 -7.214 1.00 92.19 76 LEU A CA 1
ATOM 596 C C . LEU A 1 76 ? 2.413 -3.651 -7.831 1.00 92.19 76 LEU A C 1
ATOM 598 O O . LEU A 1 76 ? 3.500 -3.600 -7.256 1.00 92.19 76 LEU A O 1
ATOM 602 N N . CYS A 1 77 ? 2.226 -4.276 -8.989 1.00 91.12 77 CYS A N 1
ATOM 603 C CA . CYS A 1 77 ? 3.268 -4.954 -9.743 1.00 91.12 77 CYS A CA 1
ATOM 604 C C . CYS A 1 77 ? 3.639 -4.126 -10.974 1.00 91.12 77 CYS A C 1
ATOM 606 O O . CYS A 1 77 ? 2.834 -3.963 -11.900 1.00 91.12 77 CYS A O 1
ATOM 608 N N . TYR A 1 78 ? 4.875 -3.633 -10.977 1.00 89.44 78 TYR A N 1
ATOM 609 C CA . TYR A 1 78 ? 5.480 -2.903 -12.087 1.00 89.44 78 TYR A CA 1
ATOM 610 C C . TYR A 1 78 ? 6.707 -3.675 -12.604 1.00 89.44 78 TYR A C 1
ATOM 612 O O . TYR A 1 78 ? 7.803 -3.476 -12.085 1.00 89.44 78 TYR A O 1
ATOM 620 N N . PRO A 1 79 ? 6.577 -4.540 -13.627 1.00 84.50 79 PRO A N 1
ATOM 621 C CA . PRO A 1 79 ? 7.668 -5.416 -14.074 1.00 84.50 79 PRO A CA 1
ATOM 622 C C . PRO A 1 79 ? 8.940 -4.672 -14.510 1.00 84.50 79 PRO A C 1
ATOM 624 O O . PRO A 1 79 ? 10.043 -5.171 -14.335 1.00 84.50 79 PRO A O 1
ATOM 627 N N . ARG A 1 80 ? 8.789 -3.458 -15.057 1.00 83.88 80 ARG A N 1
ATOM 628 C CA . ARG A 1 80 ? 9.878 -2.617 -15.587 1.00 83.88 80 ARG A CA 1
ATOM 629 C C . ARG A 1 80 ? 10.227 -1.445 -14.666 1.00 83.88 80 ARG A C 1
ATOM 631 O O . ARG A 1 80 ? 10.748 -0.440 -15.128 1.00 83.88 80 ARG A O 1
ATOM 638 N N . PHE A 1 81 ? 9.922 -1.541 -13.372 1.00 83.00 81 PHE A N 1
ATOM 639 C CA . PHE A 1 81 ? 10.004 -0.408 -12.438 1.00 83.00 81 PHE A CA 1
ATOM 640 C C . PHE A 1 81 ? 11.365 0.285 -12.365 1.00 83.00 81 PHE A C 1
ATOM 642 O O . PHE A 1 81 ? 11.420 1.495 -12.184 1.00 83.00 81 PHE A O 1
ATOM 649 N N . PHE A 1 82 ? 12.453 -0.472 -12.509 1.00 80.44 82 PHE A N 1
ATOM 650 C CA . PHE A 1 82 ? 13.812 0.074 -12.488 1.00 80.44 82 PHE A CA 1
ATOM 651 C C . PHE A 1 82 ? 14.335 0.463 -13.878 1.00 80.44 82 PHE A C 1
ATOM 653 O O . PHE A 1 82 ? 15.382 1.094 -13.977 1.00 80.44 82 PHE A O 1
ATOM 660 N N . GLU A 1 83 ? 13.634 0.074 -14.942 1.00 85.31 83 GLU A N 1
ATOM 661 C CA . GLU A 1 83 ? 14.088 0.220 -16.330 1.00 85.31 83 GLU A CA 1
ATOM 662 C C . GLU A 1 83 ? 13.318 1.299 -17.095 1.00 85.31 83 GLU A C 1
ATOM 664 O O . GLU A 1 83 ? 13.826 1.849 -18.068 1.00 85.31 83 GLU A O 1
ATOM 669 N N . ASP A 1 84 ? 12.093 1.596 -16.667 1.00 81.69 84 ASP A N 1
ATOM 670 C CA . ASP A 1 84 ? 11.209 2.584 -17.268 1.00 81.69 84 ASP A CA 1
ATOM 671 C C . ASP A 1 84 ? 10.852 3.644 -16.213 1.00 81.69 84 ASP A C 1
ATOM 673 O O . ASP A 1 84 ? 10.393 3.277 -15.128 1.00 81.69 84 ASP A O 1
ATOM 677 N N . PRO A 1 85 ? 11.038 4.950 -16.483 1.00 79.31 85 PRO A N 1
ATOM 678 C CA . PRO A 1 85 ? 10.587 6.004 -15.577 1.00 79.31 85 PRO A CA 1
ATOM 679 C C . PRO A 1 85 ? 9.061 6.022 -15.385 1.00 79.31 85 PRO A C 1
ATOM 681 O O . PRO A 1 85 ? 8.586 6.544 -14.370 1.00 79.31 85 PRO A O 1
ATOM 684 N N . HIS A 1 86 ? 8.278 5.491 -16.331 1.00 77.06 86 HIS A N 1
ATOM 685 C CA . HIS A 1 86 ? 6.810 5.458 -16.323 1.00 77.06 86 HIS A CA 1
ATOM 686 C C . HIS A 1 86 ? 6.274 4.036 -16.592 1.00 77.06 86 HIS A C 1
ATOM 688 O O . HIS A 1 86 ? 5.546 3.811 -17.561 1.00 77.06 86 HIS A O 1
ATOM 694 N N . PRO A 1 87 ? 6.583 3.062 -15.716 1.00 82.44 87 PRO A N 1
ATOM 695 C CA . PRO A 1 87 ? 6.250 1.666 -15.947 1.00 82.44 87 PRO A CA 1
ATOM 696 C C . PRO A 1 87 ? 4.732 1.451 -15.904 1.00 82.44 87 PRO A C 1
ATOM 698 O O . PRO A 1 87 ? 4.025 1.957 -15.026 1.00 82.44 87 PRO A O 1
ATOM 701 N N . ALA A 1 88 ? 4.221 0.632 -16.820 1.00 85.75 88 ALA A N 1
ATOM 702 C CA . ALA A 1 88 ? 2.819 0.239 -16.806 1.00 85.75 88 ALA A CA 1
ATOM 703 C C . ALA A 1 88 ? 2.506 -0.647 -15.585 1.00 85.75 88 ALA A C 1
ATOM 705 O O . ALA A 1 88 ? 3.239 -1.588 -15.272 1.00 85.75 88 ALA A O 1
ATOM 706 N N . LEU A 1 89 ? 1.390 -0.359 -14.903 1.00 86.88 89 LEU A N 1
ATOM 707 C CA . LEU A 1 89 ? 0.875 -1.225 -13.842 1.00 86.88 89 LEU A CA 1
ATOM 708 C C . LEU A 1 89 ? 0.313 -2.499 -14.471 1.00 86.88 89 LEU A C 1
ATOM 710 O O . LEU A 1 89 ? -0.725 -2.440 -15.130 1.00 86.88 89 LEU A O 1
ATOM 714 N N . HIS A 1 90 ? 0.974 -3.626 -14.227 1.00 86.25 90 HIS A N 1
ATOM 715 C CA . HIS A 1 90 ? 0.598 -4.911 -14.807 1.00 86.25 90 HIS A CA 1
ATOM 716 C C . HIS A 1 90 ? -0.474 -5.619 -13.970 1.00 86.25 90 HIS A C 1
ATOM 718 O O . HIS A 1 90 ? -1.496 -6.064 -14.489 1.00 86.25 90 HIS A O 1
ATOM 724 N N . ARG A 1 91 ? -0.271 -5.692 -12.650 1.00 88.88 91 ARG A N 1
ATOM 725 C CA . ARG A 1 91 ? -1.213 -6.320 -11.713 1.00 88.88 91 ARG A CA 1
ATOM 726 C C . ARG A 1 91 ? -1.347 -5.506 -10.437 1.00 88.88 91 ARG A C 1
ATOM 728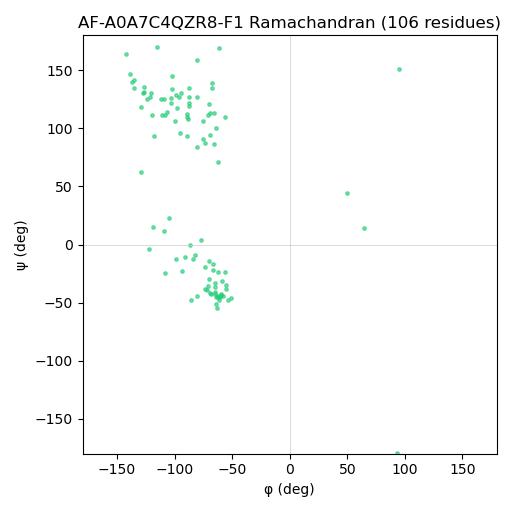 O O . ARG A 1 91 ? -0.383 -4.895 -9.979 1.00 88.88 91 ARG A O 1
ATOM 735 N N . ALA A 1 92 ? -2.545 -5.521 -9.865 1.00 91.25 92 ALA A N 1
ATOM 736 C CA . ALA A 1 92 ? -2.834 -4.891 -8.587 1.00 91.25 92 ALA A CA 1
ATOM 737 C C . ALA A 1 92 ? -3.678 -5.811 -7.702 1.00 91.25 92 ALA A C 1
ATOM 739 O O . ALA A 1 92 ? -4.671 -6.378 -8.156 1.00 91.25 92 ALA A O 1
ATOM 740 N N . ILE A 1 93 ? -3.306 -5.919 -6.431 1.00 91.25 93 ILE A N 1
ATOM 741 C CA . ILE A 1 93 ? -4.068 -6.631 -5.404 1.00 91.25 93 ILE A CA 1
ATOM 742 C C . ILE A 1 93 ? -4.418 -5.625 -4.324 1.00 91.25 93 ILE A C 1
ATOM 744 O O . ILE A 1 93 ? -3.533 -5.171 -3.607 1.00 91.25 93 ILE A O 1
ATOM 748 N N . THR A 1 94 ? -5.691 -5.282 -4.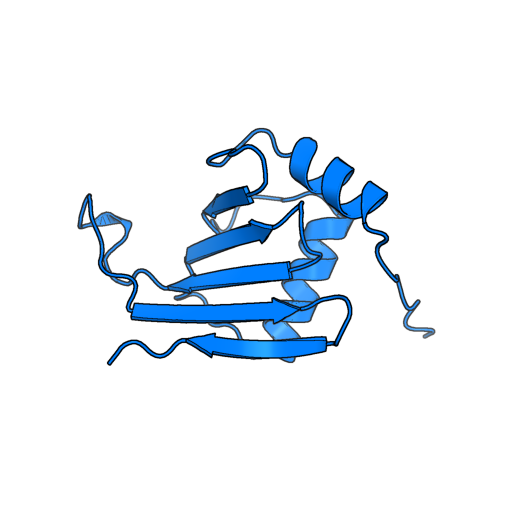179 1.00 91.44 94 THR A N 1
ATOM 749 C CA . THR A 1 94 ? -6.152 -4.437 -3.074 1.00 91.44 94 THR A CA 1
ATOM 750 C C . THR A 1 94 ? -6.826 -5.299 -2.023 1.00 91.44 94 THR A C 1
ATOM 752 O O . THR A 1 94 ? -7.815 -5.969 -2.309 1.00 91.44 94 THR A O 1
ATOM 755 N N . VAL A 1 95 ? -6.308 -5.252 -0.802 1.00 90.56 95 VAL A N 1
ATOM 756 C CA . VAL A 1 95 ? -6.863 -5.919 0.372 1.00 90.56 95 VAL A CA 1
ATOM 757 C C . VAL A 1 95 ? -7.585 -4.891 1.232 1.00 90.56 95 VAL A C 1
ATOM 759 O O . VAL A 1 95 ? -7.001 -3.884 1.627 1.00 90.56 95 VAL A O 1
ATOM 762 N N . ASP A 1 96 ? -8.845 -5.165 1.544 1.00 89.06 96 ASP A N 1
ATOM 763 C CA . ASP A 1 96 ? -9.621 -4.448 2.552 1.00 89.06 96 ASP A CA 1
ATOM 764 C C . ASP A 1 96 ? -9.435 -5.121 3.916 1.00 89.06 96 ASP A C 1
ATOM 766 O O . ASP A 1 96 ? -9.864 -6.259 4.108 1.00 89.06 96 ASP A O 1
ATOM 770 N N . LEU A 1 97 ? -8.777 -4.436 4.855 1.00 84.62 97 LEU A N 1
ATOM 771 C CA . LEU A 1 97 ? -8.464 -4.969 6.185 1.00 84.62 97 LEU A CA 1
ATOM 772 C C . LEU A 1 97 ? -9.695 -5.036 7.097 1.00 84.62 97 LEU A C 1
ATOM 774 O O . LEU A 1 97 ? -9.683 -5.785 8.069 1.00 84.62 97 LEU A O 1
ATOM 778 N N . VAL A 1 98 ? -10.755 -4.282 6.790 1.00 82.31 98 VAL A N 1
ATOM 779 C CA . VAL A 1 98 ? -12.008 -4.291 7.563 1.00 82.31 98 VAL A CA 1
ATOM 780 C C . VAL A 1 98 ? -12.857 -5.489 7.167 1.00 82.31 98 VAL A C 1
ATOM 782 O O . VAL A 1 98 ? -13.434 -6.166 8.014 1.00 82.31 98 VAL A O 1
ATOM 785 N N . ARG A 1 99 ? -12.957 -5.747 5.860 1.00 76.75 99 ARG A N 1
ATOM 786 C CA . ARG A 1 99 ? -13.842 -6.783 5.305 1.00 76.75 99 ARG A CA 1
ATOM 787 C C . ARG A 1 99 ? -13.117 -8.090 4.992 1.00 76.75 99 ARG A C 1
ATOM 789 O O . ARG A 1 99 ? -13.781 -9.069 4.668 1.00 76.75 99 ARG A O 1
ATOM 796 N N . GLY A 1 100 ? -11.784 -8.096 5.004 1.00 71.94 100 GLY A N 1
ATOM 797 C CA . GLY A 1 100 ? -10.959 -9.213 4.532 1.00 71.94 100 GLY A CA 1
ATOM 798 C C . GLY A 1 100 ? -11.101 -9.490 3.031 1.00 71.94 100 GLY A C 1
ATOM 799 O O . GLY A 1 100 ? -10.725 -10.560 2.560 1.00 71.94 100 GLY A O 1
ATOM 800 N N . LYS A 1 101 ? -11.690 -8.561 2.266 1.00 74.19 101 LYS A N 1
ATOM 801 C CA . LYS A 1 101 ? -11.989 -8.765 0.845 1.00 74.19 101 LYS A CA 1
ATOM 802 C C . LYS A 1 101 ? -10.789 -8.372 -0.004 1.00 74.19 101 LYS A C 1
ATOM 804 O O . LYS A 1 101 ? -10.240 -7.286 0.166 1.00 74.19 101 LYS A O 1
ATOM 809 N N . VAL A 1 102 ? -10.463 -9.215 -0.978 1.00 78.75 102 VAL A N 1
ATOM 810 C CA . VAL A 1 102 ? -9.466 -8.901 -2.002 1.00 78.75 102 VAL A CA 1
ATOM 811 C C . VAL A 1 102 ? -10.132 -8.517 -3.307 1.00 78.75 102 VAL A C 1
ATOM 813 O O . VAL A 1 102 ? -11.067 -9.168 -3.772 1.00 78.75 102 VAL A O 1
ATOM 816 N N . LEU A 1 103 ? -9.637 -7.434 -3.894 1.00 77.12 103 LEU A N 1
ATOM 817 C CA . LEU A 1 103 ? -9.961 -6.992 -5.237 1.00 77.12 103 LEU A CA 1
ATOM 818 C C . LEU A 1 103 ? -8.716 -7.191 -6.102 1.00 77.12 103 LEU A C 1
ATOM 820 O O . LEU A 1 103 ? -7.701 -6.521 -5.913 1.00 77.12 103 LEU A O 1
ATOM 824 N N . LEU A 1 104 ? -8.807 -8.136 -7.035 1.00 72.19 104 LEU A N 1
ATOM 825 C CA . LEU A 1 104 ? -7.775 -8.402 -8.030 1.00 72.19 104 LEU A CA 1
ATOM 826 C C . LEU A 1 104 ? -8.026 -7.508 -9.246 1.00 72.19 104 LEU A C 1
ATOM 828 O O . LEU A 1 104 ? -8.977 -7.711 -9.997 1.00 72.19 104 LEU A O 1
ATOM 832 N N . GLY A 1 105 ? -7.182 -6.497 -9.423 1.00 60.16 105 GLY A N 1
ATOM 833 C CA . GLY A 1 105 ? -7.140 -5.678 -10.626 1.00 60.16 105 GLY A CA 1
ATOM 834 C C . GLY A 1 105 ? -6.181 -6.301 -11.633 1.00 60.16 105 GLY A C 1
ATOM 835 O O . GLY A 1 105 ? -4.981 -6.031 -11.591 1.00 60.16 105 GLY A O 1
ATOM 836 N N . CYS A 1 106 ? -6.703 -7.131 -12.534 1.00 45.66 106 CYS A N 1
ATOM 837 C CA . CYS A 1 106 ? -5.980 -7.537 -13.736 1.00 45.66 106 CYS A CA 1
ATOM 838 C C . CYS A 1 106 ? -6.300 -6.504 -14.821 1.00 45.66 106 CYS A C 1
ATOM 840 O O . CYS A 1 106 ? -7.445 -6.425 -15.265 1.00 45.66 106 CYS A O 1
ATOM 842 N N . ARG A 1 107 ? -5.331 -5.668 -15.205 1.00 46.72 107 ARG A N 1
ATOM 843 C CA . ARG A 1 107 ? -5.447 -4.889 -16.442 1.00 46.72 107 ARG A CA 1
ATOM 844 C C . ARG A 1 107 ? -4.725 -5.675 -17.526 1.00 46.72 107 ARG A C 1
ATOM 846 O O . ARG A 1 107 ? -3.500 -5.662 -17.579 1.00 46.72 107 ARG A O 1
ATOM 853 N N . CYS A 1 108 ? -5.516 -6.441 -18.269 1.00 40.88 108 CYS A N 1
ATOM 854 C CA . CYS A 1 108 ? -5.129 -7.048 -19.534 1.00 40.88 108 CYS A CA 1
ATOM 855 C C . CYS A 1 108 ? -4.864 -5.975 -20.594 1.00 40.88 108 CYS A C 1
ATOM 857 O O . CYS A 1 108 ? -5.532 -4.915 -20.548 1.00 40.88 108 CYS A O 1
#

Solvent-accessible surface area (backbone atoms only — not comparable to full-atom values): 6417 Å² total; per-residue (Å²): 134,84,81,74,82,77,77,79,48,67,71,59,48,40,50,46,61,70,66,50,92,66,61,54,79,53,100,48,38,35,36,34,70,66,45,100,86,66,78,63,45,75,70,51,42,55,48,50,53,50,51,32,66,76,65,70,58,56,83,62,43,37,31,38,34,40,33,62,80,47,66,33,42,31,39,32,18,35,91,42,56,92,80,33,101,77,47,64,73,49,40,34,43,36,38,31,71,83,76,71,45,74,46,78,46,76,60,128

Sequence (108 aa):
MQISQQSMNLGEYEKGVGQLGFGKRLPNDHYVCRLEKQSLGEALDALVARLVAAFEIGNDYNVIKFRTDELKVSFLCYPRFFEDPHPALHRAITVDLVRGKVLLGCRC

Mean predicted aligned error: 6.85 Å

Nearest PDB structures (foldseek):
  8i0w-assembly1_l  TM=6.233E-01  e=2.182E+00  Homo sapiens
  8xi2-assembly1_e  TM=5.749E-01  e=2.645E+00  Chlamydomonas reinhardtii
  8ro1-assembly1_e  TM=5.667E-01  e=3.886E+00  Caenorhabditis elegans
  4uu4-assembly1_A  TM=6.093E-01  e=3.886E+00  Pseudomonas aeruginosa PAO1
  8i0p-assembly1_j  TM=4.842E-01  e=3.206E+00  Homo sapiens